Protein AF-A0A9E4A8A0-F1 (afdb_monomer_lite)

Radius of gyration: 18.35 Å; chains: 1; bounding box: 45×41×27 Å

Secondary structure (DSSP, 8-state):
--HHHHHHHHHHHS-GGGHHHHHHTTSS---------S---EEEPPHHHHHHHHHHHTTSS-TTT-EEE---SSSS--SS----EEETTEEE-SS--HHHHHHHHHHHHH-

pLDDT: mean 73.31, std 21.2, range [34.56, 97.38]

Structure (mmCIF, N/CA/C/O backbone):
data_AF-A0A9E4A8A0-F1
#
_entry.id   AF-A0A9E4A8A0-F1
#
loop_
_atom_site.group_PDB
_atom_site.id
_atom_site.type_symbol
_atom_site.label_atom_id
_atom_site.label_alt_id
_atom_site.label_comp_id
_atom_site.label_asym_id
_atom_site.label_entity_id
_atom_site.label_seq_id
_atom_site.pdbx_PDB_ins_code
_atom_site.Cartn_x
_atom_site.Cartn_y
_atom_site.Cartn_z
_atom_site.occupancy
_atom_site.B_iso_or_equiv
_atom_site.auth_seq_id
_atom_site.auth_comp_id
_atom_site.auth_asym_id
_atom_site.auth_atom_id
_atom_site.pdbx_PDB_model_num
ATOM 1 N N . LEU A 1 1 ? 23.236 -22.712 8.628 1.00 52.94 1 LEU A N 1
ATOM 2 C CA . LEU A 1 1 ? 24.483 -21.992 8.299 1.00 52.94 1 LEU A CA 1
ATOM 3 C C . LEU A 1 1 ? 25.296 -21.838 9.570 1.00 52.94 1 LEU A C 1
ATOM 5 O O . LEU A 1 1 ? 24.777 -21.343 10.566 1.00 52.94 1 LEU A O 1
ATOM 9 N N . THR A 1 2 ? 26.533 -22.310 9.560 1.00 65.81 2 THR A N 1
ATOM 10 C CA . THR A 1 2 ? 27.509 -22.040 10.614 1.00 65.81 2 THR A CA 1
ATOM 11 C C . THR A 1 2 ? 27.884 -20.555 10.602 1.00 65.81 2 THR A C 1
ATOM 13 O O . THR A 1 2 ? 27.740 -19.867 9.591 1.00 65.81 2 THR A O 1
ATOM 16 N N . ARG A 1 3 ? 28.381 -20.035 11.729 1.00 57.38 3 ARG A N 1
ATOM 17 C CA . ARG A 1 3 ? 28.760 -18.616 11.874 1.00 57.38 3 ARG A CA 1
ATOM 18 C C . ARG A 1 3 ? 29.757 -18.152 10.798 1.00 57.38 3 ARG A C 1
ATOM 20 O O . ARG A 1 3 ? 29.647 -17.037 10.307 1.00 57.38 3 ARG A O 1
ATOM 27 N N . LYS A 1 4 ? 30.649 -19.049 10.361 1.00 60.69 4 LYS A N 1
ATOM 28 C CA . LYS A 1 4 ? 31.593 -18.809 9.258 1.00 60.69 4 LYS A CA 1
ATOM 29 C C . LYS A 1 4 ? 30.915 -18.689 7.890 1.00 60.69 4 LYS A C 1
ATOM 31 O O . LYS A 1 4 ? 31.342 -17.888 7.069 1.00 60.69 4 LYS A O 1
ATOM 36 N N . GLU A 1 5 ? 29.849 -19.446 7.645 1.00 55.34 5 GLU A N 1
ATOM 37 C CA . GLU A 1 5 ? 29.108 -19.382 6.377 1.00 55.34 5 GLU A CA 1
ATOM 38 C C . GLU A 1 5 ? 28.286 -18.087 6.264 1.00 55.34 5 GLU A C 1
ATOM 40 O O . GLU A 1 5 ? 28.124 -17.549 5.172 1.00 55.34 5 GLU A O 1
ATOM 45 N N . GLN A 1 6 ? 27.824 -17.533 7.392 1.00 55.25 6 GLN A N 1
ATOM 46 C CA . GLN A 1 6 ? 27.157 -16.224 7.429 1.00 55.25 6 GLN A CA 1
ATOM 47 C C . GLN A 1 6 ? 28.129 -15.053 7.213 1.00 55.25 6 GLN A C 1
ATOM 49 O O . GLN A 1 6 ? 27.758 -14.047 6.609 1.00 55.25 6 GLN A O 1
ATOM 54 N N . GLU A 1 7 ? 29.371 -15.175 7.686 1.00 57.47 7 GLU A N 1
ATOM 55 C CA . GLU A 1 7 ? 30.420 -14.170 7.473 1.00 57.47 7 GLU A CA 1
ATOM 56 C C . GLU A 1 7 ? 30.875 -14.131 6.005 1.00 57.47 7 GLU A C 1
ATOM 58 O O . GLU A 1 7 ? 30.970 -13.043 5.439 1.00 57.47 7 GLU A O 1
ATOM 63 N N . GLY A 1 8 ? 31.014 -15.289 5.347 1.00 60.56 8 GLY A N 1
ATOM 64 C CA . GLY A 1 8 ? 31.332 -15.356 3.913 1.00 60.56 8 GLY A CA 1
ATOM 65 C C . GLY A 1 8 ? 30.245 -14.757 3.008 1.00 60.56 8 GLY A C 1
ATOM 66 O O . GLY A 1 8 ? 30.552 -14.079 2.029 1.00 60.56 8 GLY A O 1
ATOM 67 N N . LEU A 1 9 ? 28.965 -14.926 3.363 1.00 57.31 9 LEU A N 1
ATOM 68 C CA . LEU A 1 9 ? 27.845 -14.298 2.643 1.00 57.31 9 LEU A CA 1
ATOM 69 C C . LEU A 1 9 ? 27.814 -12.771 2.810 1.00 57.31 9 LEU A C 1
ATOM 71 O O . LEU A 1 9 ? 27.452 -12.056 1.877 1.00 57.31 9 LEU A O 1
ATOM 75 N N . ARG A 1 10 ? 28.227 -12.250 3.973 1.00 53.53 10 ARG A N 1
ATOM 76 C CA . ARG A 1 10 ? 28.320 -10.800 4.215 1.00 53.53 10 ARG A CA 1
ATOM 77 C C . ARG A 1 10 ? 29.412 -10.120 3.393 1.00 53.53 10 ARG A C 1
ATOM 79 O O . ARG A 1 10 ? 29.248 -8.953 3.056 1.00 53.53 10 ARG A O 1
ATOM 86 N N . GLU A 1 11 ? 30.503 -10.810 3.077 1.00 56.00 11 GLU A N 1
ATOM 87 C CA . GLU A 1 11 ? 31.581 -10.252 2.245 1.00 56.00 11 GLU A CA 1
ATOM 88 C C . GLU A 1 11 ? 31.238 -10.262 0.749 1.00 56.00 11 GLU A C 1
ATOM 90 O O . GLU A 1 11 ? 31.632 -9.350 0.028 1.00 56.00 11 GLU A O 1
ATOM 95 N N . LEU A 1 12 ? 30.436 -11.230 0.293 1.00 57.91 12 LEU A N 1
ATOM 96 C CA . LEU A 1 12 ? 29.942 -11.295 -1.089 1.00 57.91 12 LEU A CA 1
ATOM 97 C C . LEU A 1 12 ? 28.859 -10.252 -1.400 1.00 57.91 12 LEU A C 1
ATOM 99 O O . LEU A 1 12 ? 28.760 -9.796 -2.536 1.00 57.91 12 LEU A O 1
ATOM 103 N N . LEU A 1 13 ? 28.050 -9.873 -0.405 1.00 55.28 13 LEU A N 1
ATOM 104 C CA . LEU A 1 13 ? 26.936 -8.934 -0.582 1.00 55.28 13 LEU A CA 1
ATOM 105 C C . LEU A 1 13 ? 27.331 -7.459 -0.394 1.00 55.28 13 LEU A C 1
ATOM 107 O O . LEU A 1 13 ? 26.567 -6.579 -0.783 1.00 55.28 13 LEU A O 1
ATOM 111 N N . PHE A 1 14 ? 28.512 -7.172 0.168 1.00 52.16 14 PHE A N 1
ATOM 112 C CA . PHE A 1 14 ? 28.976 -5.804 0.424 1.00 52.16 14 PHE A CA 1
ATOM 113 C C . PHE A 1 14 ? 30.470 -5.651 0.096 1.00 52.16 14 PHE A C 1
ATOM 115 O O . PHE A 1 14 ? 31.312 -5.810 0.987 1.00 52.16 14 PHE A O 1
ATOM 122 N N . PRO A 1 15 ? 30.823 -5.304 -1.156 1.00 50.59 15 PRO A N 1
ATOM 123 C CA . PRO A 1 15 ? 32.191 -4.959 -1.519 1.00 50.59 15 PRO A CA 1
ATOM 124 C C . PRO A 1 15 ? 32.717 -3.828 -0.627 1.00 50.59 15 PRO A C 1
ATOM 126 O O . PRO A 1 15 ? 32.011 -2.860 -0.326 1.00 50.59 15 PRO A O 1
ATOM 129 N N . THR A 1 16 ? 33.970 -3.962 -0.197 1.00 55.31 16 THR A N 1
ATOM 130 C CA . THR A 1 16 ? 34.642 -3.170 0.848 1.00 55.31 16 THR A CA 1
ATOM 131 C C . THR A 1 16 ? 34.573 -1.650 0.640 1.00 55.31 16 THR A C 1
ATOM 133 O O . THR A 1 16 ? 34.632 -0.898 1.611 1.00 55.31 16 THR A O 1
ATOM 136 N N . GLU A 1 17 ? 34.351 -1.189 -0.592 1.00 50.41 17 GLU A N 1
ATOM 137 C CA . GLU A 1 17 ? 34.193 0.228 -0.947 1.00 50.41 17 GLU A CA 1
ATOM 138 C C . GLU A 1 17 ? 32.940 0.892 -0.343 1.00 50.41 17 GLU A C 1
ATOM 140 O O . GLU A 1 17 ? 32.898 2.113 -0.206 1.00 50.41 17 GLU A O 1
ATOM 145 N N . GLN A 1 18 ? 31.942 0.125 0.115 1.00 49.53 18 GLN A N 1
ATOM 146 C CA . GLN A 1 18 ? 30.765 0.693 0.793 1.00 49.53 18 GLN A CA 1
ATOM 147 C C . GLN A 1 18 ? 30.929 0.873 2.312 1.00 49.53 18 GLN A C 1
ATOM 149 O O . GLN A 1 18 ? 30.099 1.529 2.948 1.00 49.53 18 GLN A O 1
ATOM 154 N N . ARG A 1 19 ? 32.000 0.342 2.925 1.00 46.53 19 ARG A N 1
ATOM 155 C CA . ARG A 1 19 ? 32.208 0.462 4.384 1.00 46.53 19 ARG A CA 1
ATOM 156 C C . ARG A 1 19 ? 32.648 1.862 4.820 1.00 46.53 19 ARG A C 1
ATOM 158 O O . ARG A 1 19 ? 32.306 2.272 5.928 1.00 46.53 19 ARG A O 1
ATOM 165 N N . GLU A 1 20 ? 33.345 2.616 3.972 1.00 43.91 20 GLU A N 1
ATOM 166 C CA . GLU A 1 20 ? 33.819 3.966 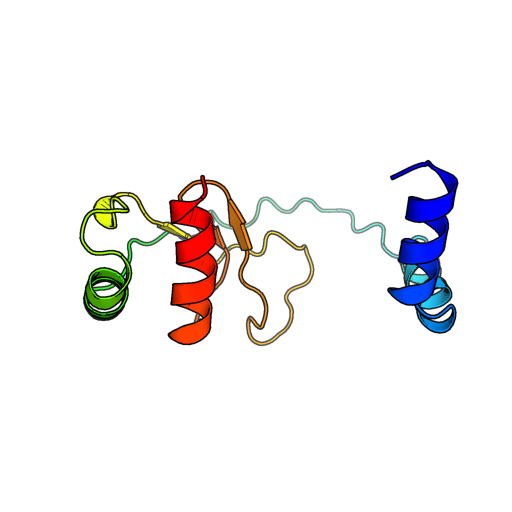4.329 1.00 43.91 20 GLU A CA 1
ATOM 167 C C . GLU A 1 20 ? 32.725 5.043 4.246 1.00 43.91 20 GLU A C 1
ATOM 169 O O . GLU A 1 20 ? 32.765 6.028 4.986 1.00 43.91 20 GLU A O 1
ATOM 174 N N . VAL A 1 21 ? 31.688 4.831 3.429 1.00 49.62 21 VAL A N 1
ATOM 175 C CA . VAL A 1 21 ? 30.527 5.739 3.353 1.00 49.62 21 VAL A CA 1
ATOM 176 C C . VAL A 1 21 ? 29.676 5.658 4.628 1.00 49.62 21 VAL A C 1
ATOM 178 O O . VAL A 1 21 ? 29.119 6.660 5.082 1.00 49.62 21 VAL A O 1
ATOM 181 N N . PHE A 1 22 ? 29.615 4.481 5.258 1.00 40.91 22 PHE A N 1
ATOM 182 C CA . PHE A 1 22 ? 28.823 4.257 6.471 1.00 40.91 22 PHE A CA 1
ATOM 183 C C . PHE A 1 22 ? 29.448 4.858 7.739 1.00 40.91 22 PHE A C 1
ATOM 185 O O . PHE A 1 22 ? 28.721 5.226 8.662 1.00 40.91 22 PHE A O 1
ATOM 192 N N . THR A 1 23 ? 30.778 4.966 7.815 1.00 43.66 23 THR A N 1
ATOM 193 C CA . THR A 1 23 ? 31.467 5.450 9.026 1.00 43.66 23 THR A CA 1
ATOM 194 C C . THR A 1 23 ? 31.730 6.954 9.024 1.00 43.66 23 THR A C 1
ATOM 196 O O . THR A 1 23 ? 31.751 7.544 10.106 1.00 43.66 23 THR A O 1
ATOM 199 N N . ARG A 1 24 ? 31.854 7.606 7.855 1.00 40.47 24 ARG A N 1
ATOM 200 C CA . ARG A 1 24 ? 31.977 9.078 7.778 1.00 40.47 24 ARG A CA 1
ATOM 201 C C . ARG A 1 24 ? 30.692 9.823 8.137 1.00 40.47 24 ARG A C 1
ATOM 203 O O . ARG A 1 24 ? 30.769 10.861 8.775 1.00 40.47 24 ARG A O 1
ATOM 210 N N . ASN A 1 25 ? 29.521 9.263 7.841 1.00 41.19 25 ASN A N 1
ATOM 211 C CA . ASN A 1 25 ? 28.236 9.913 8.137 1.00 41.19 25 ASN A CA 1
ATOM 212 C C . ASN A 1 25 ? 27.801 9.822 9.612 1.00 41.19 25 ASN A C 1
ATOM 214 O O . ASN A 1 25 ? 26.686 10.215 9.941 1.00 41.19 25 ASN A O 1
ATOM 218 N N . ARG A 1 26 ? 28.628 9.257 10.503 1.00 42.09 26 ARG A N 1
ATOM 219 C CA . ARG A 1 26 ? 28.245 9.002 11.902 1.00 42.09 26 ARG A CA 1
ATOM 220 C C . ARG A 1 26 ? 28.769 10.038 12.898 1.00 42.09 26 ARG A C 1
ATOM 222 O O . ARG A 1 26 ? 28.494 9.889 14.083 1.00 42.09 26 ARG A O 1
ATOM 229 N N . LYS A 1 27 ? 29.565 11.022 12.461 1.00 40.41 27 LYS A N 1
ATOM 230 C CA . LYS A 1 27 ? 30.256 11.937 13.387 1.00 40.41 27 LYS A CA 1
ATOM 231 C C . LYS A 1 27 ? 29.851 13.409 13.327 1.00 40.41 27 LYS A C 1
ATOM 233 O O . LYS A 1 27 ? 30.058 14.059 14.342 1.00 40.41 27 LYS A O 1
ATOM 238 N N . ASP A 1 28 ? 29.225 13.893 12.252 1.00 45.19 28 ASP A N 1
ATOM 239 C CA . ASP A 1 28 ? 29.046 15.348 12.081 1.00 45.19 28 ASP A CA 1
ATOM 240 C C . ASP A 1 28 ? 27.598 15.854 12.007 1.00 45.19 28 ASP A C 1
ATOM 242 O O . ASP A 1 28 ? 27.396 17.061 12.026 1.00 45.19 28 ASP A O 1
ATOM 246 N N . ASP A 1 29 ? 26.589 14.982 12.052 1.00 44.06 29 ASP A N 1
ATOM 247 C CA . ASP A 1 29 ? 25.191 15.415 12.138 1.00 44.06 29 ASP A CA 1
ATOM 248 C C . ASP A 1 29 ? 24.570 14.880 13.429 1.00 44.06 29 ASP A C 1
ATOM 250 O O . ASP A 1 29 ? 23.946 13.819 13.456 1.00 44.06 29 ASP A O 1
ATOM 254 N N . SER A 1 30 ? 24.750 15.620 14.519 1.00 50.56 30 SER A N 1
ATOM 255 C CA . SER A 1 30 ? 23.757 15.641 15.591 1.00 50.56 30 SER A CA 1
ATOM 256 C C . SER A 1 30 ? 22.785 16.772 15.256 1.00 50.56 30 SER A C 1
ATOM 258 O O . SER A 1 30 ? 23.105 17.921 15.564 1.00 50.56 30 SER A O 1
ATOM 260 N N . PRO A 1 31 ? 21.623 16.528 14.619 1.00 42.53 31 PRO A N 1
ATOM 261 C CA . PRO A 1 31 ? 20.606 17.549 14.553 1.00 42.53 31 PRO A CA 1
ATOM 262 C C . PRO A 1 31 ? 19.805 17.473 15.847 1.00 42.53 31 PRO A C 1
ATOM 264 O O . PRO A 1 31 ? 18.978 16.582 16.055 1.00 42.53 31 PRO A O 1
ATOM 267 N N . ASP A 1 32 ? 20.074 18.440 16.717 1.00 42.22 32 ASP A N 1
ATOM 268 C CA . ASP A 1 32 ? 19.077 18.962 17.636 1.00 42.22 32 ASP A CA 1
ATOM 269 C C . ASP A 1 32 ? 17.753 19.161 16.885 1.00 42.22 32 ASP A C 1
ATOM 271 O O . ASP A 1 32 ? 17.681 19.877 15.883 1.00 42.22 32 ASP A O 1
ATOM 275 N N . GLY A 1 33 ? 16.700 18.518 17.383 1.00 34.56 33 GLY A N 1
ATOM 276 C CA . GLY A 1 33 ? 15.340 18.709 16.901 1.00 34.56 33 GLY A CA 1
ATOM 277 C C . GLY A 1 33 ? 14.704 17.436 16.366 1.00 34.56 33 GLY A C 1
ATOM 278 O O . GLY A 1 33 ? 14.466 17.308 15.166 1.00 34.56 33 GLY A O 1
ATOM 279 N N . PHE A 1 34 ? 14.252 16.568 17.276 1.00 42.19 34 PHE A N 1
ATOM 280 C CA . PHE A 1 34 ? 12.974 15.892 17.047 1.00 42.19 34 PHE A CA 1
ATOM 281 C C . PHE A 1 34 ? 11.899 16.980 17.003 1.00 42.19 34 PHE A C 1
AT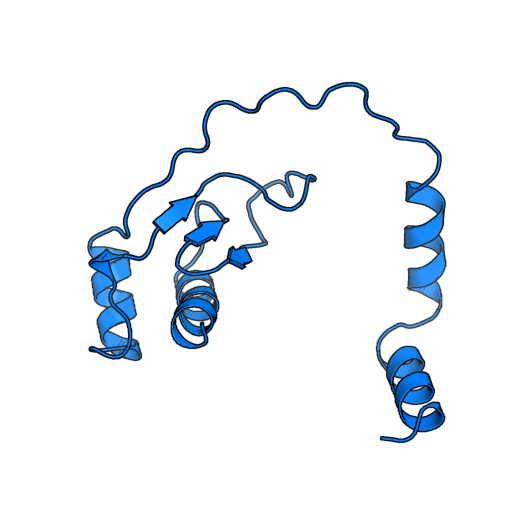OM 283 O O . PHE A 1 34 ? 11.239 17.288 17.991 1.00 42.19 34 PHE A O 1
ATOM 290 N N . ARG A 1 35 ? 11.787 17.641 15.852 1.00 38.50 35 ARG A N 1
ATOM 291 C CA . ARG A 1 35 ? 10.613 18.428 15.520 1.00 38.50 35 ARG A CA 1
ATOM 292 C C . ARG A 1 35 ? 9.487 17.404 15.481 1.00 38.50 35 ARG A C 1
ATOM 294 O O . ARG A 1 35 ? 9.572 16.465 14.691 1.00 38.50 35 ARG A O 1
ATOM 301 N N . GLU A 1 36 ? 8.496 17.530 16.361 1.00 42.56 36 GLU A N 1
ATOM 302 C CA . GLU A 1 36 ? 7.229 16.820 16.195 1.00 42.56 36 GLU A CA 1
ATOM 303 C C . GLU A 1 36 ? 6.731 17.177 14.794 1.00 42.56 36 GLU A C 1
ATOM 305 O O . GLU A 1 36 ? 6.306 18.302 14.526 1.00 42.56 36 GLU A O 1
ATOM 310 N N . SER A 1 37 ? 6.959 16.261 13.851 1.00 45.91 37 SER A N 1
ATOM 311 C CA . SER A 1 37 ? 6.548 16.422 12.469 1.00 45.91 37 SER A CA 1
ATOM 312 C C . SER A 1 37 ? 5.037 16.562 12.481 1.00 45.91 37 SER A C 1
ATOM 314 O O . SER A 1 37 ? 4.378 15.771 13.163 1.00 45.91 37 SER A O 1
ATOM 316 N N . GLU A 1 38 ? 4.513 17.538 11.739 1.00 47.88 38 GLU A N 1
ATOM 317 C CA . GLU A 1 38 ? 3.094 17.642 11.396 1.00 47.88 38 GLU A CA 1
ATOM 318 C C . GLU A 1 38 ? 2.497 16.237 11.266 1.00 47.88 38 GLU A C 1
ATOM 320 O O . GLU A 1 38 ? 3.099 15.382 10.614 1.00 47.88 38 GLU A O 1
ATOM 325 N N . SER A 1 39 ? 1.388 15.973 11.966 1.00 54.56 39 SER A N 1
ATOM 326 C CA . SER A 1 39 ? 0.767 14.648 12.022 1.00 54.56 39 SER A CA 1
ATOM 327 C C . SER A 1 39 ? 0.710 14.055 10.616 1.00 54.56 39 SER A C 1
ATOM 329 O O . SER A 1 39 ? 0.008 14.595 9.756 1.00 54.56 39 SER A O 1
ATOM 331 N N . ALA A 1 40 ? 1.493 13.001 10.388 1.00 62.91 40 ALA A N 1
ATOM 332 C CA . ALA A 1 40 ? 1.578 12.329 9.105 1.00 62.91 40 ALA A CA 1
ATOM 333 C C . ALA A 1 40 ? 0.179 12.040 8.573 1.00 62.91 40 ALA A C 1
ATOM 335 O O . ALA A 1 40 ? -0.661 11.509 9.307 1.00 62.91 40 ALA A O 1
ATOM 336 N N . LYS A 1 41 ? -0.094 12.415 7.325 1.00 80.75 41 LYS A N 1
ATOM 337 C CA . LYS A 1 41 ? -1.426 12.215 6.767 1.00 80.75 41 LYS A CA 1
ATOM 338 C C . LYS A 1 41 ? -1.508 10.794 6.252 1.00 80.75 41 LYS A C 1
ATOM 340 O O . LYS A 1 41 ? -1.009 10.468 5.178 1.00 80.75 41 LYS A O 1
ATOM 345 N N . GLU A 1 42 ? -2.167 9.953 7.034 1.00 90.06 42 GLU A N 1
ATOM 346 C CA . GLU A 1 42 ? -2.596 8.644 6.572 1.00 90.06 42 GLU A CA 1
ATOM 347 C C . GLU A 1 42 ? -3.836 8.771 5.690 1.00 90.06 42 GLU A C 1
ATOM 349 O O . GLU A 1 42 ? -4.763 9.540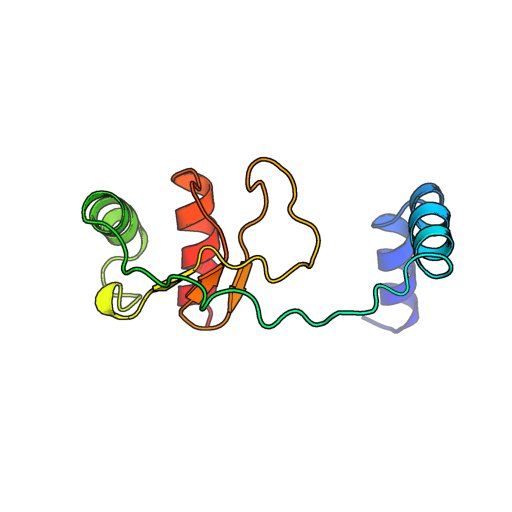 5.961 1.00 90.06 42 GLU A O 1
ATOM 354 N N . ARG A 1 43 ? -3.859 7.985 4.620 1.00 93.31 43 ARG A N 1
ATOM 355 C CA . ARG A 1 43 ? -5.005 7.837 3.729 1.00 93.31 43 ARG A CA 1
ATOM 356 C C . ARG A 1 43 ? -5.317 6.366 3.510 1.00 93.31 43 ARG A C 1
ATOM 358 O O . ARG A 1 43 ? -4.435 5.518 3.578 1.00 93.31 43 ARG A O 1
ATOM 365 N N . LYS A 1 44 ? -6.570 6.077 3.174 1.00 95.44 44 LYS A N 1
ATOM 366 C CA . LYS A 1 44 ? -6.946 4.774 2.617 1.00 95.44 44 LYS A CA 1
ATOM 367 C C . LYS A 1 44 ? -6.411 4.625 1.188 1.00 95.44 44 LYS A C 1
ATOM 369 O O . LYS A 1 44 ? -6.029 5.618 0.546 1.00 95.44 44 LYS A O 1
ATOM 374 N N . LEU A 1 45 ? -6.418 3.390 0.694 1.00 94.06 45 LEU A N 1
ATOM 375 C CA . LEU A 1 45 ? -6.248 3.119 -0.729 1.00 94.06 45 LEU A CA 1
ATOM 376 C C . LEU A 1 45 ? -7.327 3.855 -1.539 1.00 94.06 45 LEU A C 1
ATOM 378 O O . LEU A 1 45 ? -8.476 4.000 -1.113 1.00 94.06 45 LEU A O 1
ATOM 382 N N . LYS A 1 46 ? -6.940 4.366 -2.702 1.00 94.44 46 LYS A N 1
ATOM 383 C CA . LYS A 1 46 ? -7.850 4.953 -3.692 1.00 94.44 46 LYS A CA 1
ATOM 384 C C . LYS A 1 46 ? -8.522 3.828 -4.478 1.00 94.44 46 LYS A C 1
ATOM 386 O O . LYS A 1 46 ? -7.950 2.755 -4.602 1.0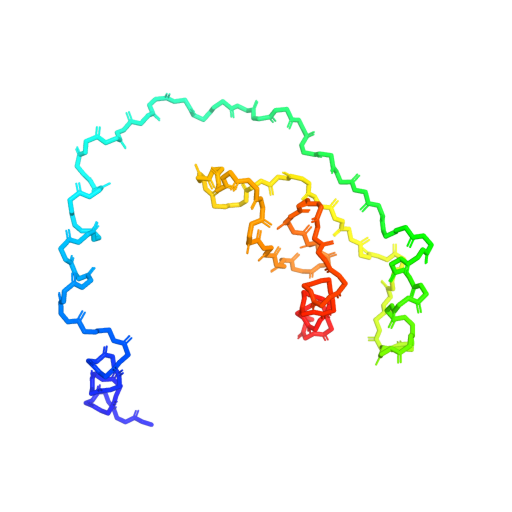0 94.44 46 LYS A O 1
ATOM 391 N N . THR A 1 47 ? -9.660 4.104 -5.116 1.00 95.62 47 THR A N 1
ATOM 392 C CA . THR A 1 47 ? -10.380 3.118 -5.948 1.00 95.62 47 THR A CA 1
ATOM 393 C C . THR A 1 47 ? -9.464 2.421 -6.955 1.00 95.62 47 THR A C 1
ATOM 395 O O . THR A 1 47 ? -9.373 1.209 -6.940 1.00 95.62 47 THR A O 1
ATOM 398 N N . ARG A 1 48 ? -8.659 3.174 -7.718 1.00 94.25 48 ARG A N 1
ATOM 399 C CA . ARG A 1 48 ? -7.695 2.589 -8.666 1.00 94.25 48 ARG A CA 1
ATOM 400 C C . ARG A 1 48 ? -6.667 1.658 -8.005 1.00 94.25 48 ARG A C 1
ATOM 402 O O . ARG A 1 48 ? -6.240 0.693 -8.620 1.00 94.25 48 ARG A O 1
ATOM 409 N N . GLU A 1 49 ? -6.218 1.985 -6.795 1.00 95.00 49 GLU A N 1
ATOM 410 C CA . GLU A 1 49 ? -5.237 1.177 -6.054 1.00 95.00 49 GLU A CA 1
ATOM 411 C C . GLU A 1 49 ? -5.884 -0.118 -5.539 1.00 95.00 49 GLU A C 1
ATOM 413 O O . GLU A 1 49 ? -5.246 -1.164 -5.570 1.00 95.00 49 GLU A O 1
ATOM 418 N N . ILE A 1 50 ? -7.159 -0.047 -5.135 1.00 96.00 50 ILE A N 1
ATOM 419 C CA . ILE A 1 50 ? -7.988 -1.204 -4.771 1.00 96.00 50 ILE A CA 1
ATOM 420 C C . ILE A 1 50 ? -8.203 -2.098 -5.994 1.00 96.00 50 ILE A C 1
ATOM 422 O O . ILE A 1 50 ? -7.870 -3.271 -5.922 1.00 96.00 50 ILE A O 1
ATOM 426 N N . ASP A 1 51 ? -8.647 -1.544 -7.127 1.00 94.75 51 ASP A N 1
ATOM 427 C CA . ASP A 1 51 ? -8.913 -2.311 -8.354 1.00 94.75 51 ASP A CA 1
ATOM 428 C C . ASP A 1 51 ? -7.668 -3.086 -8.826 1.00 94.75 51 ASP A C 1
ATOM 430 O O . ASP A 1 51 ? -7.751 -4.224 -9.284 1.00 94.75 51 ASP A O 1
ATOM 434 N N . ILE A 1 52 ? -6.489 -2.462 -8.711 1.00 94.44 52 ILE A N 1
ATOM 435 C CA . ILE A 1 52 ? -5.211 -3.110 -9.015 1.00 94.44 52 ILE A CA 1
ATOM 436 C C . ILE A 1 52 ? -4.936 -4.222 -8.001 1.00 94.44 52 ILE A C 1
ATOM 438 O O . ILE A 1 52 ? -4.620 -5.333 -8.410 1.00 94.44 52 ILE A O 1
ATOM 442 N N . ALA A 1 53 ? -5.062 -3.945 -6.702 1.00 95.31 53 ALA A N 1
ATOM 443 C CA . ALA A 1 53 ? -4.774 -4.910 -5.647 1.00 95.31 53 ALA A CA 1
ATOM 444 C C . ALA A 1 53 ? -5.709 -6.131 -5.673 1.00 95.31 53 ALA A C 1
ATOM 446 O O . ALA A 1 53 ? -5.228 -7.253 -5.524 1.00 95.31 53 ALA A O 1
ATOM 447 N N . GLU A 1 54 ? -7.006 -5.946 -5.928 1.00 94.38 54 GLU A N 1
ATOM 448 C CA . GLU A 1 54 ? -7.984 -7.036 -6.051 1.00 94.38 54 GLU A CA 1
ATOM 449 C C . GLU A 1 54 ? -7.588 -8.034 -7.148 1.00 94.38 54 GLU A C 1
ATOM 451 O O . GLU A 1 54 ? -7.755 -9.237 -6.970 1.00 94.38 54 GLU A O 1
ATOM 456 N N . GLY A 1 55 ? -6.974 -7.564 -8.241 1.00 93.31 55 GLY A N 1
ATOM 457 C CA . GLY A 1 55 ? -6.490 -8.427 -9.323 1.00 93.31 55 GLY A CA 1
ATOM 458 C C . GLY A 1 55 ? -5.311 -9.342 -8.955 1.00 93.31 55 GLY A C 1
ATOM 459 O O . GLY A 1 55 ? -5.032 -10.280 -9.700 1.00 93.31 55 GLY A O 1
ATOM 460 N N . PHE A 1 56 ? -4.614 -9.082 -7.844 1.00 94.06 56 PHE A N 1
ATOM 461 C CA . PHE A 1 56 ? -3.485 -9.897 -7.369 1.00 94.06 56 PHE A CA 1
ATOM 462 C C . PHE A 1 56 ? -3.787 -10.633 -6.069 1.00 94.06 56 PHE A C 1
ATOM 464 O O . PHE A 1 56 ? -3.308 -11.751 -5.878 1.00 94.06 56 PHE A O 1
ATOM 471 N N . PHE A 1 57 ? -4.521 -9.985 -5.167 1.00 94.31 57 PHE A N 1
ATOM 472 C CA . PHE A 1 57 ? -4.702 -10.459 -3.805 1.00 94.31 57 PHE A CA 1
ATOM 473 C C . PHE A 1 57 ? -6.112 -10.964 -3.508 1.00 94.31 57 PHE A C 1
ATOM 475 O O . PHE A 1 57 ? -6.267 -11.646 -2.504 1.00 94.31 57 PHE A O 1
ATOM 482 N N . GLU A 1 58 ? -7.107 -10.683 -4.357 1.00 90.25 58 GLU A N 1
ATOM 483 C CA . GLU A 1 58 ? -8.509 -11.070 -4.144 1.00 90.25 58 GLU A CA 1
ATOM 484 C C . GLU A 1 58 ? -8.967 -10.786 -2.696 1.00 90.25 58 GLU A C 1
ATOM 486 O O . GLU A 1 58 ? -9.008 -9.628 -2.282 1.00 90.25 58 GLU A O 1
ATOM 491 N N . ASP A 1 59 ? -9.275 -11.822 -1.914 1.00 91.44 59 ASP A N 1
ATOM 492 C CA . ASP A 1 59 ? -9.698 -11.755 -0.511 1.00 91.44 59 ASP A CA 1
ATOM 493 C C . ASP A 1 59 ? -8.577 -12.075 0.499 1.00 91.44 59 ASP A C 1
ATOM 495 O O . ASP A 1 59 ? -8.824 -12.152 1.703 1.00 91.44 59 ASP A O 1
ATOM 499 N N . MET A 1 60 ? -7.331 -12.236 0.039 1.00 94.31 60 MET A N 1
ATOM 500 C CA . MET A 1 60 ? -6.185 -12.596 0.884 1.00 94.31 60 MET A CA 1
ATOM 501 C C . MET A 1 60 ? -5.747 -11.472 1.832 1.00 94.31 60 MET A C 1
ATOM 503 O O . MET A 1 60 ? -5.042 -11.742 2.804 1.00 94.31 60 MET A O 1
ATOM 507 N N . ILE A 1 61 ? -6.138 -10.227 1.554 1.00 94.25 61 ILE A N 1
ATOM 508 C CA . ILE A 1 61 ? -5.874 -9.057 2.398 1.00 94.25 61 ILE A CA 1
ATOM 509 C C . ILE A 1 61 ? -7.136 -8.209 2.544 1.00 94.25 61 ILE A C 1
ATOM 511 O O . ILE A 1 61 ? -7.857 -7.977 1.575 1.00 94.25 61 ILE A O 1
ATOM 515 N N . ASP A 1 62 ? -7.377 -7.673 3.742 1.00 95.00 62 ASP A N 1
ATOM 516 C CA . ASP A 1 62 ? -8.416 -6.660 3.940 1.00 95.00 62 ASP A CA 1
ATOM 517 C C . ASP A 1 62 ? -7.907 -5.289 3.466 1.00 95.00 62 ASP A C 1
ATOM 519 O O . ASP A 1 62 ? -7.310 -4.510 4.217 1.00 95.00 62 ASP A O 1
ATOM 523 N N . LEU A 1 63 ? -8.156 -4.980 2.190 1.00 94.88 63 LEU A N 1
ATOM 524 C CA . LEU A 1 63 ? -7.805 -3.697 1.567 1.00 94.88 63 LEU A CA 1
ATOM 525 C C . LEU A 1 63 ? -8.451 -2.489 2.270 1.00 94.88 63 LEU A C 1
ATOM 527 O O . LEU A 1 63 ? -7.953 -1.365 2.150 1.00 94.88 63 LEU A O 1
ATOM 531 N N . GLY A 1 64 ? -9.536 -2.700 3.023 1.00 95.00 64 GLY A N 1
ATOM 532 C CA . GLY A 1 64 ? -10.197 -1.674 3.826 1.00 95.00 64 GLY A CA 1
ATOM 533 C C . GLY A 1 64 ? -9.370 -1.226 5.031 1.00 95.00 64 GLY A C 1
ATOM 534 O O . GLY A 1 64 ? -9.513 -0.078 5.481 1.00 95.00 64 GLY A O 1
ATOM 535 N N . GLU A 1 65 ? -8.464 -2.079 5.509 1.00 94.56 65 GLU A N 1
ATOM 536 C CA . GLU A 1 65 ? -7.572 -1.815 6.639 1.00 94.56 65 GLU A CA 1
ATOM 537 C C . GLU A 1 65 ? -6.208 -1.256 6.227 1.00 94.56 65 GLU A C 1
ATOM 539 O O . GLU A 1 65 ? -5.532 -0.646 7.054 1.00 94.56 65 GLU A O 1
ATOM 544 N N . VAL A 1 66 ? -5.840 -1.331 4.947 1.00 95.50 66 VAL A N 1
ATOM 545 C CA . VAL A 1 66 ? -4.571 -0.777 4.456 1.00 95.50 66 VAL A CA 1
ATOM 546 C C . VAL A 1 66 ? -4.552 0.753 4.551 1.00 95.50 66 VAL A C 1
ATOM 548 O O . VAL A 1 66 ? -5.526 1.445 4.215 1.00 95.50 66 VAL A O 1
ATOM 551 N N . ARG A 1 67 ? -3.427 1.305 5.014 1.00 95.31 67 ARG A N 1
ATOM 552 C CA . ARG A 1 67 ? -3.168 2.751 5.084 1.00 95.31 67 ARG A CA 1
ATOM 553 C C . ARG A 1 67 ? -1.920 3.111 4.289 1.00 95.31 67 ARG A C 1
ATOM 555 O O . ARG A 1 67 ? -0.958 2.358 4.251 1.00 95.31 67 ARG A O 1
ATOM 562 N N . ILE A 1 68 ? -1.928 4.287 3.672 1.00 92.25 68 ILE A N 1
ATOM 563 C CA . ILE A 1 68 ? -0.751 4.902 3.058 1.00 92.25 68 ILE A CA 1
ATOM 564 C C . ILE A 1 68 ? -0.429 6.177 3.827 1.00 92.25 68 ILE A C 1
ATOM 566 O O . ILE A 1 68 ? -1.286 7.050 3.952 1.00 92.25 68 ILE A O 1
ATOM 570 N N . SER A 1 69 ? 0.798 6.288 4.322 1.00 90.12 69 SER A N 1
ATOM 571 C CA . SER A 1 69 ? 1.308 7.447 5.046 1.00 90.12 69 SER A CA 1
ATOM 572 C C . SER A 1 69 ? 2.352 8.175 4.208 1.00 90.12 69 SER A C 1
ATOM 574 O O . SER A 1 69 ? 3.261 7.554 3.662 1.00 90.12 69 SER A O 1
ATOM 576 N N . ASP A 1 70 ? 2.269 9.502 4.145 1.00 85.75 70 ASP A N 1
ATOM 577 C CA . ASP A 1 70 ? 3.306 10.340 3.532 1.00 85.75 70 ASP A CA 1
ATOM 578 C C . ASP A 1 70 ? 4.533 10.560 4.435 1.00 85.75 70 ASP A C 1
ATOM 580 O O . ASP A 1 70 ? 5.502 11.208 4.030 1.00 85.75 70 ASP A O 1
ATOM 584 N N . LYS A 1 71 ? 4.524 9.988 5.644 1.00 83.19 71 LYS A N 1
ATOM 585 C CA . LYS A 1 71 ? 5.656 10.034 6.567 1.00 83.19 71 LYS A CA 1
ATOM 586 C C . LYS A 1 71 ? 6.831 9.231 6.036 1.00 83.19 71 LYS A C 1
ATOM 588 O O . LYS A 1 71 ? 6.717 8.039 5.769 1.00 83.19 71 LYS A O 1
ATOM 593 N N . SER A 1 72 ? 8.004 9.855 6.030 1.00 76.69 72 SER A N 1
ATOM 594 C CA . SER A 1 72 ? 9.257 9.130 5.839 1.00 76.69 72 SER A CA 1
ATOM 595 C C . SER A 1 72 ? 9.684 8.458 7.146 1.00 76.69 72 SER A C 1
ATOM 597 O O . SER A 1 72 ? 9.950 9.143 8.135 1.00 76.69 72 SER A O 1
ATOM 599 N N . LEU A 1 73 ? 9.772 7.124 7.162 1.00 77.50 73 LEU A N 1
ATOM 600 C CA . LEU A 1 73 ? 10.330 6.379 8.304 1.00 77.50 73 LEU A CA 1
ATOM 601 C C . LEU A 1 73 ? 11.860 6.385 8.327 1.00 77.50 73 LEU A C 1
ATOM 603 O O . LEU A 1 73 ? 12.476 6.245 9.383 1.00 77.50 73 LEU A O 1
ATOM 607 N N . VAL A 1 74 ? 12.487 6.588 7.173 1.00 70.25 74 VAL A N 1
ATOM 608 C CA . VAL A 1 74 ? 13.923 6.831 7.071 1.00 70.25 74 VAL A CA 1
ATOM 609 C C . VAL A 1 74 ? 14.125 8.341 7.038 1.00 70.25 74 VAL A C 1
ATOM 611 O O . VAL A 1 74 ? 13.651 9.011 6.129 1.00 70.25 74 VAL A O 1
ATOM 614 N N . GLY A 1 75 ? 14.789 8.913 8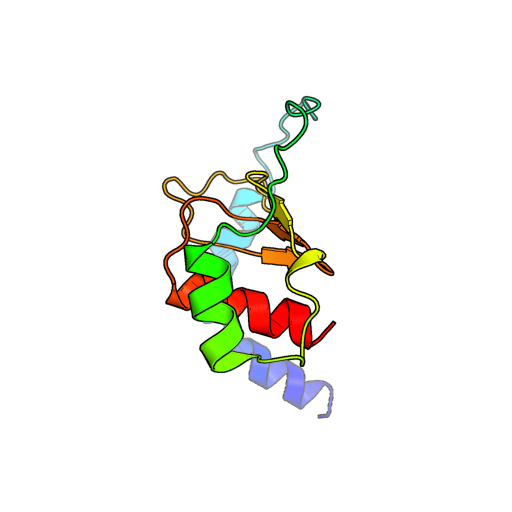.045 1.00 56.28 75 GLY A N 1
ATOM 615 C CA . GLY A 1 75 ? 14.924 10.368 8.258 1.00 56.28 75 GLY A CA 1
ATOM 616 C C . GLY A 1 75 ? 15.643 11.167 7.155 1.00 56.28 75 GLY A C 1
ATOM 617 O O . GLY A 1 75 ? 16.037 12.305 7.381 1.00 56.28 75 GLY A O 1
ATOM 618 N N . ARG A 1 76 ? 15.841 10.588 5.967 1.00 57.12 76 ARG A N 1
ATOM 619 C CA . ARG A 1 76 ? 16.275 11.280 4.758 1.00 57.12 76 ARG A CA 1
ATOM 620 C C . ARG A 1 76 ? 15.109 11.292 3.790 1.00 57.12 76 ARG A C 1
ATOM 622 O O . ARG A 1 76 ? 14.733 10.249 3.264 1.00 57.12 76 ARG A O 1
ATOM 629 N N . THR A 1 77 ? 14.580 12.481 3.536 1.00 50.31 77 THR A N 1
ATOM 630 C CA . THR A 1 77 ? 13.717 12.746 2.390 1.00 50.31 77 THR A CA 1
ATOM 631 C C . THR A 1 77 ? 14.553 12.466 1.145 1.00 50.31 77 THR A C 1
ATOM 633 O O . THR A 1 77 ? 15.310 13.317 0.679 1.00 50.31 77 THR A O 1
ATOM 636 N N . LEU A 1 78 ? 14.511 11.229 0.652 1.00 50.16 78 LEU A N 1
ATOM 637 C CA . LEU A 1 78 ? 15.014 10.916 -0.674 1.00 50.16 78 LEU A CA 1
ATOM 638 C C . LEU A 1 78 ? 14.083 11.674 -1.612 1.00 50.16 78 LEU A C 1
ATOM 640 O O . LEU A 1 78 ? 12.926 11.292 -1.771 1.00 50.16 78 LEU A O 1
ATOM 644 N N . GLY A 1 79 ? 14.554 12.823 -2.105 1.00 43.78 79 GLY A N 1
ATOM 645 C CA . GLY A 1 79 ? 13.821 13.637 -3.065 1.00 43.78 79 GLY A CA 1
ATOM 646 C C . GLY A 1 79 ? 13.248 12.722 -4.140 1.00 43.78 79 GLY A C 1
ATOM 647 O O . GLY A 1 79 ? 13.983 11.911 -4.697 1.00 43.78 79 GLY A O 1
ATOM 648 N N . GLU A 1 80 ? 11.932 12.817 -4.335 1.00 53.56 80 GLU A N 1
ATOM 649 C CA . GLU A 1 80 ? 11.132 11.906 -5.161 1.00 53.56 80 GLU A CA 1
ATOM 650 C C . GLU A 1 80 ? 11.121 10.464 -4.624 1.00 53.56 80 GLU A C 1
ATOM 652 O O . GLU A 1 80 ? 11.808 9.608 -5.156 1.00 53.56 80 GLU A O 1
ATOM 657 N N . ASN A 1 81 ? 10.349 10.212 -3.557 1.00 54.19 81 ASN A N 1
ATOM 658 C CA . ASN A 1 81 ? 9.975 8.912 -2.965 1.00 54.19 81 ASN A CA 1
ATOM 659 C C . ASN A 1 81 ? 10.308 7.652 -3.791 1.00 54.19 81 ASN A C 1
ATOM 661 O O . ASN A 1 81 ? 9.429 7.001 -4.352 1.00 54.19 81 ASN A O 1
ATOM 665 N N . ARG A 1 82 ? 11.587 7.265 -3.814 1.00 61.84 82 ARG A N 1
ATOM 666 C CA . ARG A 1 82 ? 12.039 6.003 -4.421 1.00 61.84 82 ARG A CA 1
ATOM 667 C C . ARG A 1 82 ? 11.913 4.815 -3.478 1.00 61.84 82 ARG A C 1
ATOM 669 O O . ARG A 1 82 ? 12.247 3.702 -3.862 1.00 61.84 82 ARG A O 1
ATOM 676 N N . VAL A 1 83 ? 11.526 5.063 -2.232 1.00 74.50 83 VAL A N 1
ATOM 677 C CA . VAL A 1 83 ? 11.485 4.057 -1.178 1.00 74.50 83 VAL A CA 1
ATOM 678 C C . VAL A 1 83 ? 10.122 4.134 -0.519 1.00 74.50 83 VAL A C 1
ATOM 680 O O . VAL A 1 83 ? 9.749 5.186 0.003 1.00 74.50 83 VAL A O 1
ATOM 683 N N . ALA A 1 84 ? 9.405 3.019 -0.565 1.00 85.56 84 ALA A N 1
ATOM 684 C CA . ALA A 1 84 ? 8.276 2.749 0.300 1.00 85.56 84 ALA A CA 1
ATOM 685 C C . ALA A 1 84 ? 8.711 1.719 1.353 1.00 85.56 84 ALA A C 1
ATOM 687 O O . ALA A 1 84 ? 9.695 1.001 1.163 1.00 85.56 84 ALA A O 1
ATOM 688 N N . ILE A 1 85 ? 8.065 1.747 2.515 1.00 86.75 85 ILE A N 1
ATOM 689 C CA . ILE A 1 85 ? 8.320 0.810 3.610 1.00 86.75 85 ILE A CA 1
ATOM 690 C C . ILE A 1 85 ? 6.977 0.402 4.184 1.00 86.75 85 ILE A C 1
ATOM 692 O O . ILE A 1 85 ? 6.210 1.269 4.590 1.00 86.75 85 ILE A O 1
ATOM 696 N N . THR A 1 86 ? 6.725 -0.891 4.307 1.00 92.19 86 THR A N 1
ATOM 697 C CA . THR A 1 86 ? 5.531 -1.397 4.986 1.00 92.19 86 THR A CA 1
ATOM 698 C C . THR A 1 86 ? 5.828 -1.763 6.436 1.00 92.19 86 THR A C 1
ATOM 700 O O . THR A 1 86 ? 6.808 -2.450 6.732 1.00 92.19 86 THR A O 1
ATOM 703 N N . VAL A 1 87 ? 4.971 -1.306 7.350 1.00 90.75 87 VAL A N 1
ATOM 704 C CA . VAL A 1 87 ? 4.929 -1.750 8.748 1.00 90.75 87 VAL A CA 1
ATOM 705 C C . VAL A 1 87 ? 3.480 -2.095 9.074 1.00 90.75 87 VAL A C 1
ATOM 707 O O . VAL A 1 87 ? 2.608 -1.231 8.984 1.00 90.75 87 VAL A O 1
ATOM 710 N N . GLU A 1 88 ? 3.232 -3.354 9.441 1.00 92.38 88 GLU A N 1
ATOM 711 C CA . GLU A 1 88 ? 1.880 -3.891 9.658 1.00 92.38 88 GLU A CA 1
ATOM 712 C C . GLU A 1 88 ? 0.987 -3.653 8.422 1.00 92.38 88 GLU A C 1
ATOM 714 O O . GLU A 1 88 ? 1.352 -4.027 7.309 1.00 92.38 88 GLU A O 1
ATOM 719 N N . ASN A 1 89 ? -0.155 -2.985 8.591 1.00 94.25 89 ASN A N 1
ATOM 720 C CA . ASN A 1 89 ? -1.085 -2.621 7.520 1.00 94.25 89 ASN A CA 1
ATOM 721 C C . ASN A 1 89 ? -0.811 -1.236 6.897 1.00 94.25 89 ASN A C 1
ATOM 723 O O . ASN A 1 89 ? -1.633 -0.738 6.121 1.00 94.25 89 ASN A O 1
ATOM 727 N N . THR A 1 90 ? 0.299 -0.581 7.249 1.00 94.38 90 THR A N 1
ATOM 728 C CA . THR A 1 90 ? 0.591 0.791 6.820 1.00 94.38 90 THR A CA 1
ATOM 729 C C . THR A 1 90 ? 1.819 0.849 5.919 1.00 94.38 90 THR A C 1
ATOM 731 O O . THR A 1 90 ? 2.928 0.491 6.312 1.00 94.38 90 THR A O 1
ATOM 734 N N . ILE A 1 91 ? 1.622 1.370 4.709 1.00 93.25 91 ILE A N 1
ATOM 735 C CA . ILE A 1 91 ? 2.672 1.631 3.726 1.00 93.25 91 ILE A CA 1
ATOM 736 C C . ILE A 1 91 ? 3.124 3.086 3.868 1.00 93.25 91 ILE A C 1
ATOM 738 O O . ILE A 1 91 ? 2.354 4.027 3.676 1.00 93.25 91 ILE A O 1
ATOM 742 N N . TYR A 1 92 ? 4.394 3.286 4.181 1.00 90.38 92 TYR A N 1
ATOM 743 C CA . TYR A 1 92 ? 5.034 4.584 4.338 1.00 90.38 92 TYR A CA 1
ATOM 744 C C . TYR A 1 92 ? 5.734 4.962 3.039 1.00 90.38 92 TYR A C 1
ATOM 746 O O . TYR A 1 92 ? 6.793 4.434 2.708 1.00 90.38 92 TYR A O 1
ATOM 754 N N . GLY A 1 93 ? 5.123 5.868 2.287 1.00 84.88 93 GLY A N 1
ATOM 755 C CA . GLY A 1 93 ? 5.577 6.303 0.976 1.00 84.88 93 GLY A CA 1
ATOM 756 C C . GLY A 1 93 ? 4.496 7.127 0.287 1.00 84.88 93 GLY A C 1
ATOM 757 O O . GLY A 1 93 ? 3.305 6.975 0.552 1.00 84.88 93 GLY A O 1
ATOM 758 N N . ASN A 1 94 ? 4.889 8.022 -0.616 1.00 75.31 94 ASN A N 1
ATOM 759 C CA . ASN A 1 94 ? 3.936 8.862 -1.340 1.00 75.31 94 ASN A CA 1
ATOM 760 C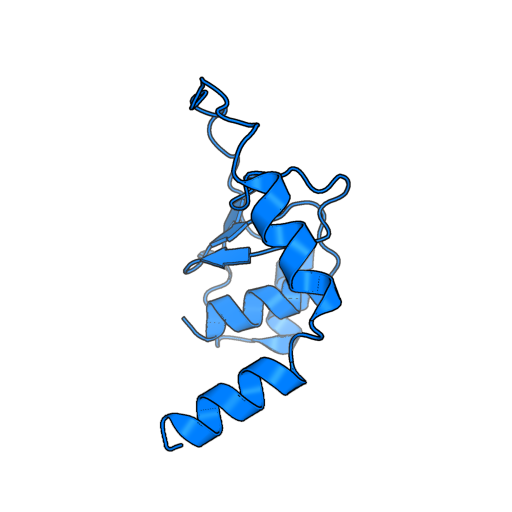 C . ASN A 1 94 ? 4.230 8.845 -2.849 1.00 75.31 94 ASN A C 1
ATOM 762 O O . ASN A 1 94 ? 5.382 8.720 -3.251 1.00 75.31 94 ASN A O 1
ATOM 766 N N . ASN A 1 95 ? 3.197 8.977 -3.685 1.00 75.50 95 ASN A N 1
ATOM 767 C CA . ASN A 1 95 ? 3.290 8.930 -5.154 1.00 75.50 95 ASN A CA 1
ATOM 768 C C . ASN A 1 95 ? 4.031 7.698 -5.720 1.00 75.50 95 ASN A C 1
ATOM 770 O O . ASN A 1 95 ? 4.833 7.827 -6.643 1.00 75.50 95 ASN A O 1
ATOM 774 N N . MET A 1 96 ? 3.765 6.513 -5.167 1.00 83.88 96 MET A N 1
ATOM 775 C CA . MET A 1 96 ? 4.338 5.257 -5.656 1.00 83.88 96 MET A CA 1
ATOM 776 C C . MET A 1 96 ? 3.694 4.815 -6.980 1.00 83.88 96 MET A C 1
ATOM 778 O O . MET A 1 96 ? 2.510 5.067 -7.215 1.00 83.88 96 MET A O 1
ATOM 782 N N . ALA A 1 97 ? 4.481 4.167 -7.839 1.00 88.62 97 ALA A N 1
ATOM 783 C CA . ALA A 1 97 ? 3.977 3.494 -9.032 1.00 88.62 97 ALA A CA 1
ATOM 784 C C . ALA A 1 97 ? 3.269 2.177 -8.659 1.00 88.62 97 ALA A C 1
ATOM 786 O O . ALA A 1 97 ? 3.420 1.674 -7.544 1.00 88.62 97 ALA A O 1
ATOM 787 N N . ASP A 1 98 ? 2.482 1.628 -9.586 1.00 91.38 98 ASP A N 1
ATOM 788 C CA . ASP A 1 98 ? 1.637 0.452 -9.324 1.00 91.38 98 ASP A CA 1
ATOM 789 C C . ASP A 1 98 ? 2.452 -0.789 -8.936 1.00 91.38 98 ASP A C 1
ATOM 791 O O . ASP A 1 98 ? 2.047 -1.552 -8.066 1.00 91.38 98 ASP A O 1
ATOM 795 N N . ASP A 1 99 ? 3.623 -0.972 -9.546 1.00 91.88 99 ASP A N 1
ATOM 796 C CA . ASP A 1 99 ? 4.552 -2.060 -9.228 1.00 91.88 99 ASP A CA 1
ATOM 797 C C . ASP A 1 99 ? 5.076 -1.968 -7.788 1.00 91.88 99 ASP A C 1
ATOM 799 O O . ASP A 1 99 ? 5.149 -2.970 -7.078 1.00 91.88 99 ASP A O 1
ATOM 803 N N . THR A 1 100 ? 5.377 -0.752 -7.337 1.00 91.62 100 THR A N 1
ATOM 804 C CA . THR A 1 100 ? 5.815 -0.465 -5.970 1.00 91.62 100 THR A CA 1
ATOM 805 C C . THR A 1 100 ? 4.675 -0.687 -4.981 1.00 91.62 100 THR A C 1
ATOM 807 O O . THR A 1 100 ? 4.885 -1.292 -3.938 1.00 91.62 100 THR A O 1
ATOM 810 N N . LEU A 1 101 ? 3.452 -0.266 -5.317 1.00 93.06 101 LEU A N 1
ATOM 811 C CA . LEU A 1 101 ? 2.281 -0.540 -4.485 1.00 93.06 101 LEU A CA 1
ATOM 812 C C . LEU A 1 101 ? 2.072 -2.048 -4.298 1.00 93.06 101 LEU A C 1
ATOM 814 O O . LEU A 1 101 ? 1.899 -2.500 -3.171 1.00 93.06 101 LEU A O 1
ATOM 818 N N . ILE A 1 102 ? 2.109 -2.827 -5.383 1.00 95.56 102 ILE A N 1
ATOM 819 C CA . ILE A 1 102 ? 1.960 -4.285 -5.306 1.00 95.56 102 ILE A CA 1
ATOM 820 C C . ILE A 1 102 ? 3.079 -4.907 -4.468 1.00 95.56 102 ILE A C 1
ATOM 822 O O . ILE A 1 102 ? 2.795 -5.764 -3.637 1.00 95.56 102 ILE A O 1
ATOM 826 N N . HIS A 1 103 ? 4.327 -4.459 -4.639 1.00 95.38 103 HIS A N 1
ATOM 827 C CA . HIS A 1 103 ? 5.451 -4.914 -3.819 1.00 95.38 103 HIS A CA 1
ATOM 828 C C . HIS A 1 103 ? 5.191 -4.711 -2.320 1.00 95.38 103 HIS A C 1
ATOM 830 O O . HIS A 1 103 ? 5.338 -5.645 -1.538 1.00 95.38 103 HIS A O 1
ATOM 836 N N . GLU A 1 104 ? 4.747 -3.522 -1.921 1.00 95.12 104 GLU A N 1
ATOM 837 C CA . GLU A 1 104 ? 4.450 -3.224 -0.518 1.00 95.12 104 GLU A CA 1
ATOM 838 C C . GLU A 1 104 ? 3.219 -3.989 -0.001 1.00 95.12 104 GLU A C 1
ATOM 840 O O . GLU A 1 104 ? 3.208 -4.466 1.132 1.00 95.12 104 GLU A O 1
ATOM 845 N N . LEU A 1 105 ? 2.204 -4.211 -0.840 1.00 96.00 105 LEU A N 1
ATOM 846 C CA . LEU A 1 105 ? 1.049 -5.038 -0.475 1.00 96.00 105 LEU A CA 1
ATOM 847 C C . LEU A 1 105 ? 1.419 -6.510 -0.242 1.00 96.00 105 LEU A C 1
ATOM 849 O O . LEU A 1 105 ? 0.782 -7.164 0.582 1.00 96.00 105 LEU A O 1
ATOM 853 N N . VAL A 1 106 ? 2.480 -7.027 -0.876 1.00 97.38 106 VAL A N 1
ATOM 854 C CA . VAL A 1 106 ? 3.021 -8.353 -0.523 1.00 97.38 106 VAL A CA 1
ATOM 855 C C . VAL A 1 106 ? 3.480 -8.374 0.935 1.00 97.38 106 VAL A C 1
ATOM 857 O O . VAL A 1 106 ? 3.276 -9.376 1.614 1.00 97.38 106 VAL A O 1
ATOM 860 N N . HIS A 1 107 ? 4.060 -7.286 1.443 1.00 96.31 107 HIS A N 1
ATOM 861 C CA . HIS A 1 107 ? 4.465 -7.199 2.846 1.00 96.31 107 HIS A CA 1
ATOM 862 C C . HIS A 1 107 ? 3.276 -7.081 3.798 1.00 96.31 107 HIS A C 1
ATOM 864 O O . HIS A 1 107 ? 3.316 -7.684 4.866 1.00 96.31 107 HIS A O 1
ATOM 870 N N . VAL A 1 108 ? 2.206 -6.391 3.394 1.00 95.75 108 VAL A N 1
ATOM 871 C CA . VAL A 1 108 ? 0.944 -6.383 4.154 1.00 95.75 108 VAL A CA 1
ATOM 872 C C . VAL A 1 108 ? 0.353 -7.790 4.239 1.00 95.75 108 VAL A C 1
ATOM 874 O O . VAL A 1 108 ? -0.088 -8.202 5.301 1.00 95.75 108 VAL A O 1
ATOM 877 N N . TRP A 1 109 ? 0.363 -8.542 3.138 1.00 95.19 109 TRP A N 1
ATOM 878 C CA . TRP A 1 109 ? -0.134 -9.920 3.110 1.00 95.19 109 TRP A CA 1
ATOM 879 C C . TRP A 1 109 ? 0.711 -10.893 3.950 1.00 95.19 109 TRP A C 1
ATOM 881 O O . TRP A 1 109 ? 0.197 -11.876 4.476 1.00 95.19 109 TRP A O 1
ATOM 891 N N . GLN A 1 110 ? 2.019 -10.646 4.051 1.00 92.94 110 GLN A N 1
ATOM 892 C CA . GLN A 1 110 ? 2.943 -11.468 4.839 1.00 92.94 110 GLN A CA 1
ATOM 893 C C . GLN A 1 110 ? 2.838 -11.245 6.352 1.00 92.94 110 GLN A C 1
ATOM 895 O O . GLN A 1 110 ? 3.314 -12.099 7.106 1.00 92.94 110 GLN A O 1
ATOM 900 N N . TYR A 1 111 ? 2.319 -10.089 6.766 1.00 88.81 111 TYR A N 1
ATOM 901 C CA . TYR A 1 111 ? 2.128 -9.712 8.163 1.00 88.81 111 TYR A CA 1
ATOM 902 C C . TYR A 1 111 ? 0.946 -10.467 8.781 1.00 88.81 111 TYR A C 1
ATOM 904 O O . TYR A 1 111 ? 1.155 -11.059 9.867 1.00 88.81 111 TYR A O 1
#

Sequence (111 aa):
LTRKEQEGLRELLFPTEQREVFTRNRKDDSPDGFRESESAKERKLKTREIDIAEGFFEDMIDLGEVRISDKSLVGRTLGENRVAITVENTIYGNNMADDTLIHELVHVWQY

Foldseek 3Di:
DPPVVVVVVVCVVDPPVVPVVVVVVPPPDPDDDPPVPDPWDKDQDDPVLVVLQCVPQVVLADSRQAIETCDDPPPDPPPPFPDWDDDARYIHTPPDDSVVSNVNVVVNSVD